Protein AF-A0A1I8C4Z0-F1 (afdb_monomer_lite)

pLDDT: mean 76.23, std 17.06, range [28.44, 97.12]

Sequence (169 aa):
MERGNQWNGDKAMKFRRLFTTINHPQTKFMPNCLITTEIIGNLSCRIYKPLTIKEHSFNLIYYHGGGFCLFSPGDYDKLMVNCIEQFNCHIISLDYPFLGSFNYQSPSYQQFPHFEYKSILSPRLMAEFVLIYLGVPCNKQNTDAILQSDSIIPTFNHNSVYHFYIQST

Secondary structure (DSSP, 8-state):
--------HHHHHHHHHHHH-----SEEE-SSEEEEEEEETTEEEEEEEESS--TT--EEEEE--STTTS--GGGGHHHHHHHHHHH--EEEEE---GGGGG-TTSHHHHHGGG-SSPPTT-HHHHHHHHHHHHT----HHHHHHHHT-SSSS----TTSTTHHHHS--

Radius of gyration: 19.85 Å; chains: 1; bounding box: 53×39×47 Å

Foldseek 3Di:
DDPDPDDPLVVVLVVQQVVQEDPDDQWDDDPFWTWHFDQDPNWTKIKTAGPDADPDEEEAEAEDDDPLRGYAPRVCVVVVVVVCVVRVYIYIYTRDRSLVLQQLVDPVLVCQVVDPDHDPVRLQNVLQVVCVSLVHDPDPVSSVQSNPDNDSDRPPDCPDPCVVVVPPD

Structure (mmCIF, N/CA/C/O backbone):
data_AF-A0A1I8C4Z0-F1
#
_entry.id   AF-A0A1I8C4Z0-F1
#
loop_
_atom_site.group_PDB
_atom_site.id
_atom_site.type_symbol
_atom_site.label_atom_id
_atom_site.label_alt_id
_atom_site.label_comp_id
_atom_site.label_asym_id
_atom_site.label_entity_id
_atom_site.label_seq_id
_atom_site.pdbx_PDB_ins_code
_atom_site.Cartn_x
_atom_site.Cartn_y
_atom_site.Cartn_z
_atom_site.occupancy
_atom_site.B_iso_or_equiv
_atom_site.auth_seq_id
_atom_site.auth_comp_id
_atom_site.auth_asym_id
_atom_site.auth_atom_id
_atom_site.pdbx_PDB_model_num
ATOM 1 N N . MET A 1 1 ? 31.186 23.493 -23.969 1.00 40.84 1 MET A N 1
ATOM 2 C CA . MET A 1 1 ? 29.867 23.964 -23.484 1.00 40.84 1 MET A CA 1
ATOM 3 C C . MET A 1 1 ? 28.865 23.106 -24.237 1.00 40.84 1 MET A C 1
ATOM 5 O O . MET A 1 1 ? 28.956 23.105 -25.447 1.00 40.84 1 MET A O 1
ATOM 9 N N . GLU A 1 2 ? 28.126 22.169 -23.649 1.00 37.53 2 GLU A N 1
ATOM 10 C CA . GLU A 1 2 ? 27.200 22.280 -22.518 1.00 37.53 2 GLU A CA 1
ATOM 11 C C . GLU A 1 2 ? 27.263 21.014 -21.636 1.00 37.53 2 GLU A C 1
ATOM 13 O O . GLU A 1 2 ? 27.076 19.899 -22.113 1.00 37.53 2 GLU A O 1
ATOM 18 N N . ARG A 1 3 ? 27.516 21.175 -20.331 1.00 36.78 3 ARG A N 1
ATOM 19 C CA . ARG A 1 3 ? 27.152 20.169 -19.321 1.00 36.78 3 ARG A CA 1
ATOM 20 C C . ARG A 1 3 ? 25.776 20.572 -18.811 1.00 36.78 3 ARG A C 1
ATOM 22 O O . ARG A 1 3 ? 25.682 21.335 -17.854 1.00 36.78 3 ARG A O 1
ATOM 29 N N . GLY A 1 4 ? 24.727 20.142 -19.508 1.00 41.38 4 GLY A N 1
ATOM 30 C CA . GLY A 1 4 ? 23.371 20.233 -18.975 1.00 41.38 4 GLY A CA 1
ATOM 31 C C . GLY A 1 4 ? 23.326 19.467 -17.656 1.00 41.38 4 GLY A C 1
ATOM 32 O O . GLY A 1 4 ? 23.793 18.331 -17.598 1.00 41.38 4 GLY A O 1
ATOM 33 N N . ASN A 1 5 ? 22.849 20.111 -16.589 1.00 49.75 5 ASN A N 1
ATOM 34 C CA . ASN A 1 5 ? 22.677 19.493 -15.277 1.00 49.75 5 ASN A CA 1
ATOM 35 C C . ASN A 1 5 ? 21.926 18.166 -15.436 1.00 49.75 5 ASN A C 1
ATOM 37 O O . ASN A 1 5 ? 20.727 18.160 -15.710 1.00 49.75 5 ASN A O 1
ATOM 41 N N . GLN A 1 6 ? 22.640 17.051 -15.286 1.00 47.28 6 GLN A N 1
ATOM 42 C CA . GLN A 1 6 ? 22.053 15.721 -15.322 1.00 47.28 6 GLN A CA 1
ATOM 43 C C . GLN A 1 6 ? 21.022 15.646 -14.191 1.00 47.28 6 GLN A C 1
ATOM 45 O O . GLN A 1 6 ? 21.363 15.800 -13.015 1.00 47.28 6 GLN A O 1
ATOM 50 N N . TRP A 1 7 ? 19.746 15.503 -14.551 1.00 48.41 7 TRP A N 1
ATOM 51 C CA . TRP A 1 7 ? 18.657 15.428 -13.584 1.00 48.41 7 TRP A CA 1
ATOM 52 C C . TRP A 1 7 ? 18.899 14.249 -12.639 1.00 48.41 7 TRP A C 1
ATOM 54 O O . TRP A 1 7 ? 18.982 13.098 -13.062 1.00 48.41 7 TRP A O 1
ATOM 64 N N . ASN A 1 8 ? 19.043 14.545 -11.348 1.00 62.12 8 ASN A N 1
ATOM 65 C CA . ASN A 1 8 ? 19.239 13.534 -10.319 1.00 62.12 8 ASN A CA 1
ATOM 66 C C . ASN A 1 8 ? 17.869 13.118 -9.769 1.00 62.12 8 ASN A C 1
ATOM 68 O O . ASN A 1 8 ? 17.405 13.653 -8.756 1.00 62.12 8 ASN A O 1
ATOM 72 N N . GLY A 1 9 ? 17.217 12.192 -10.477 1.00 50.50 9 GLY A N 1
ATOM 73 C CA . GLY A 1 9 ? 15.902 11.661 -10.116 1.00 50.50 9 GLY A CA 1
ATOM 74 C C . GLY A 1 9 ? 15.856 11.064 -8.717 1.00 50.50 9 GLY A C 1
ATOM 75 O O . GLY A 1 9 ? 14.895 11.272 -7.986 1.00 50.50 9 GLY A O 1
ATOM 76 N N . ASP A 1 10 ? 16.949 10.449 -8.287 1.00 48.78 10 ASP A N 1
ATOM 77 C CA . ASP A 1 10 ? 17.116 9.893 -6.949 1.00 48.78 10 ASP A CA 1
ATOM 78 C C . ASP A 1 10 ? 17.033 10.942 -5.845 1.00 48.78 10 ASP A C 1
ATOM 80 O O . ASP A 1 10 ? 16.307 10.788 -4.861 1.00 48.78 10 ASP A O 1
ATOM 84 N N . LYS A 1 11 ? 17.762 12.048 -6.013 1.00 54.56 11 LYS A N 1
ATOM 85 C CA . LYS A 1 11 ? 17.717 13.170 -5.080 1.00 54.56 11 LYS A CA 1
ATOM 86 C C . LYS A 1 11 ? 16.339 13.818 -5.113 1.00 54.56 11 LYS A C 1
ATOM 88 O O . LYS A 1 11 ? 15.820 14.140 -4.052 1.00 54.56 11 LYS A O 1
ATOM 93 N N . ALA A 1 12 ? 15.727 13.950 -6.290 1.00 56.50 12 ALA A N 1
ATOM 94 C CA . ALA A 1 12 ? 14.377 14.484 -6.439 1.00 56.50 12 ALA A CA 1
ATOM 95 C C . ALA A 1 12 ? 13.315 13.594 -5.773 1.00 56.50 12 ALA A C 1
ATOM 97 O O . ALA A 1 12 ? 12.400 14.124 -5.154 1.00 56.50 12 ALA A O 1
ATOM 98 N N . MET A 1 13 ? 13.451 12.269 -5.831 1.00 53.12 13 MET A N 1
ATOM 99 C CA . MET A 1 13 ? 12.516 11.310 -5.237 1.00 53.12 13 MET A CA 1
ATOM 100 C C . MET A 1 13 ? 12.717 11.141 -3.738 1.00 53.12 13 MET A C 1
ATOM 102 O O . MET A 1 13 ? 11.737 11.125 -3.002 1.00 53.12 13 MET A O 1
ATOM 106 N N . LYS A 1 14 ? 13.964 11.100 -3.252 1.00 59.00 14 LYS A N 1
ATOM 107 C CA . LYS A 1 14 ? 14.262 11.149 -1.810 1.00 59.00 14 LYS A CA 1
ATOM 108 C C . LYS A 1 14 ? 13.781 12.459 -1.199 1.00 59.00 14 LYS A C 1
ATOM 110 O O . LYS A 1 14 ? 13.165 12.441 -0.141 1.00 59.00 14 LYS A O 1
ATOM 115 N N . PHE A 1 15 ? 14.005 13.575 -1.892 1.00 59.50 15 PHE A N 1
ATOM 116 C CA . PHE A 1 15 ? 13.465 14.876 -1.515 1.00 59.50 15 PHE A CA 1
ATOM 117 C C . PHE A 1 15 ? 11.937 14.820 -1.520 1.00 59.50 15 PHE A C 1
ATOM 119 O O . PHE A 1 15 ? 11.326 15.027 -0.484 1.00 59.50 15 PHE A O 1
ATOM 126 N N . ARG A 1 16 ? 11.298 14.418 -2.622 1.00 58.41 16 ARG A N 1
ATOM 127 C CA . ARG A 1 16 ? 9.836 14.326 -2.713 1.00 58.41 16 ARG A CA 1
ATOM 128 C C . ARG A 1 16 ? 9.245 13.443 -1.616 1.00 58.41 16 ARG A C 1
ATOM 130 O O . ARG A 1 16 ? 8.325 13.900 -0.961 1.00 58.41 16 ARG A O 1
ATOM 137 N N . ARG A 1 17 ? 9.822 12.271 -1.336 1.00 57.91 17 ARG A N 1
ATOM 138 C CA . ARG A 1 17 ? 9.422 11.393 -0.226 1.00 57.91 17 ARG A CA 1
ATOM 139 C C . ARG A 1 17 ? 9.578 12.081 1.130 1.00 57.91 17 ARG A C 1
ATOM 141 O O . ARG A 1 17 ? 8.656 12.023 1.928 1.00 57.91 17 ARG A O 1
ATOM 148 N N . LEU A 1 18 ? 10.681 12.791 1.367 1.00 61.09 18 LEU A N 1
ATOM 149 C CA . LEU A 1 18 ? 10.882 13.577 2.590 1.00 61.09 18 LEU A CA 1
ATOM 150 C C . LEU A 1 18 ? 9.831 14.694 2.755 1.00 61.09 18 LEU A C 1
ATOM 152 O O . LEU A 1 18 ? 9.454 15.007 3.878 1.00 61.09 18 LEU A O 1
ATOM 156 N N . PHE A 1 19 ? 9.342 15.276 1.654 1.00 58.06 19 PHE A N 1
ATOM 157 C CA . PHE A 1 19 ? 8.298 16.310 1.673 1.00 58.06 19 PHE A CA 1
ATOM 158 C C . PHE A 1 19 ? 6.867 15.753 1.685 1.00 58.06 19 PHE A C 1
ATOM 160 O O . PHE A 1 19 ? 5.968 16.428 2.177 1.00 58.06 19 PHE A O 1
ATOM 167 N N . THR A 1 20 ? 6.629 14.557 1.138 1.00 56.44 20 THR A N 1
ATOM 168 C CA . THR A 1 20 ? 5.287 13.957 1.045 1.00 56.44 20 THR A CA 1
ATOM 169 C C . THR A 1 20 ? 4.982 12.957 2.150 1.00 56.44 20 THR A C 1
ATOM 171 O O . THR A 1 20 ? 3.814 12.679 2.384 1.00 56.44 20 THR A O 1
ATOM 174 N N . THR A 1 21 ? 5.999 12.386 2.795 1.00 57.12 21 THR A N 1
ATOM 175 C CA . THR A 1 21 ? 5.834 11.426 3.888 1.00 57.12 21 THR A CA 1
ATOM 176 C C . THR A 1 21 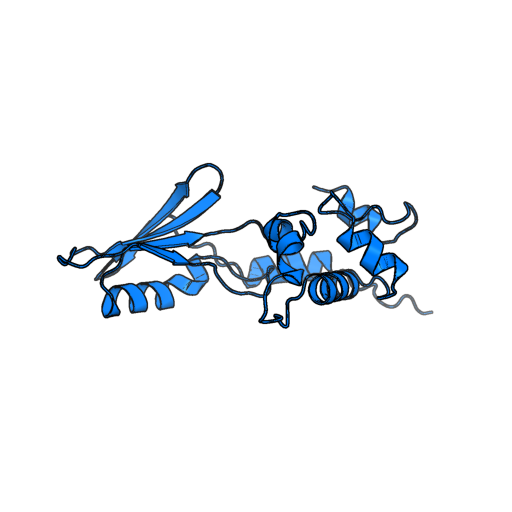? 6.039 12.161 5.203 1.00 57.12 21 THR A C 1
ATOM 178 O O . THR A 1 21 ? 7.164 12.398 5.640 1.00 57.12 21 THR A O 1
ATOM 181 N N . ILE A 1 22 ? 4.933 12.553 5.828 1.00 65.88 22 ILE A N 1
ATOM 182 C CA . ILE A 1 22 ? 4.957 13.122 7.174 1.00 65.88 22 ILE A CA 1
ATOM 183 C C . ILE A 1 22 ? 5.251 11.986 8.161 1.00 65.88 22 ILE A C 1
ATOM 185 O O . ILE A 1 22 ? 4.706 10.890 8.041 1.00 65.88 22 ILE A O 1
ATOM 189 N N . ASN A 1 23 ? 6.108 12.231 9.156 1.00 72.44 23 ASN A N 1
ATOM 190 C CA . ASN A 1 23 ? 6.268 11.293 10.265 1.00 72.44 23 ASN A CA 1
ATOM 191 C C . ASN A 1 23 ? 4.989 11.300 11.104 1.00 72.44 23 ASN A C 1
ATOM 193 O O . ASN A 1 23 ? 4.765 12.194 11.922 1.00 72.44 23 ASN A O 1
ATOM 197 N N . HIS A 1 24 ? 4.139 10.304 10.879 1.00 83.25 24 HIS A N 1
ATOM 198 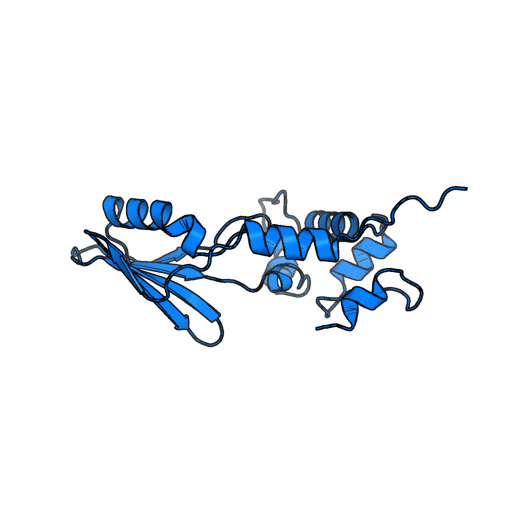C CA . HIS A 1 24 ? 2.906 10.129 11.633 1.00 83.25 24 HIS A CA 1
ATOM 199 C C . HIS A 1 24 ? 3.200 9.482 12.989 1.00 83.25 24 HIS A C 1
ATOM 201 O O . HIS A 1 24 ? 4.010 8.554 13.066 1.00 83.25 24 HIS A O 1
ATOM 207 N N . PRO A 1 25 ? 2.547 9.930 14.075 1.00 88.19 25 PRO A N 1
ATOM 208 C CA . PRO A 1 25 ? 2.732 9.321 15.384 1.00 88.19 25 PRO A CA 1
ATOM 209 C C . PRO A 1 25 ? 2.295 7.851 15.361 1.00 88.19 25 PRO A C 1
ATOM 211 O O . PRO A 1 25 ? 1.293 7.493 14.728 1.00 88.19 25 PRO A O 1
ATOM 214 N N . GLN A 1 26 ? 3.047 7.016 16.084 1.00 88.50 26 GLN A N 1
ATOM 215 C CA . GLN A 1 26 ? 2.790 5.576 16.214 1.00 88.50 26 GLN A CA 1
ATOM 216 C C . GLN A 1 26 ? 1.418 5.299 16.832 1.00 88.50 26 GLN A C 1
ATOM 218 O O . GLN A 1 26 ? 0.712 4.412 16.374 1.00 88.50 26 GLN A O 1
ATOM 223 N N . THR A 1 27 ? 1.010 6.109 17.808 1.00 93.62 27 THR A N 1
ATOM 224 C CA . THR A 1 27 ? -0.323 6.046 18.409 1.00 93.62 27 THR A CA 1
ATOM 225 C C . THR A 1 27 ? -0.959 7.423 18.369 1.00 93.62 27 THR A C 1
ATOM 227 O O . THR A 1 27 ? -0.313 8.425 18.677 1.00 93.62 27 THR A O 1
ATOM 230 N N . LYS A 1 28 ? -2.236 7.483 18.001 1.00 93.19 28 LYS A N 1
ATOM 231 C CA . LYS A 1 28 ? -3.016 8.716 17.953 1.00 93.19 28 LYS A CA 1
ATOM 232 C C . LYS A 1 28 ? -4.437 8.439 18.411 1.00 93.19 28 LYS A C 1
ATOM 234 O O . LYS A 1 28 ? -5.103 7.545 17.900 1.00 93.19 28 LYS A O 1
ATOM 239 N N . PHE A 1 29 ? -4.897 9.230 19.371 1.00 92.06 29 PHE A N 1
ATOM 240 C CA . PHE A 1 29 ? -6.267 9.164 19.855 1.00 92.06 29 PHE A CA 1
ATOM 241 C C . PHE A 1 29 ? -7.122 10.193 19.117 1.00 92.06 29 PHE A C 1
ATOM 243 O O . PHE A 1 29 ? -6.734 11.356 18.993 1.00 92.06 29 PHE A O 1
ATOM 250 N N . MET A 1 30 ? -8.271 9.760 18.613 1.00 87.69 30 MET A N 1
ATOM 251 C CA . MET A 1 30 ? -9.292 10.610 18.009 1.00 87.69 30 MET A CA 1
ATOM 252 C C . MET A 1 30 ? -10.617 10.398 18.754 1.00 87.69 30 MET A C 1
ATOM 254 O O . MET A 1 30 ? -10.770 9.378 19.425 1.00 87.69 30 MET A O 1
ATOM 258 N N . PRO A 1 31 ? -11.584 11.330 18.662 1.00 85.75 31 PRO A N 1
ATOM 259 C CA . PRO A 1 31 ? -12.808 11.278 19.468 1.00 85.75 31 PRO A CA 1
ATOM 260 C C . PRO A 1 31 ? -13.595 9.963 19.371 1.00 85.75 31 PRO A C 1
ATOM 262 O O . PRO A 1 31 ? -14.253 9.569 20.326 1.00 85.75 31 PRO A O 1
ATOM 265 N N . ASN A 1 32 ? -13.523 9.285 18.227 1.00 86.81 32 ASN A N 1
ATOM 266 C CA . ASN A 1 32 ? -14.278 8.076 17.905 1.00 86.81 32 ASN A CA 1
ATOM 267 C C . ASN A 1 32 ? -13.394 6.854 17.598 1.00 86.81 32 ASN A C 1
ATOM 269 O O . ASN A 1 32 ? -13.921 5.749 17.453 1.00 86.81 32 ASN A O 1
ATOM 273 N N . CYS A 1 33 ? -12.072 7.019 17.491 1.00 92.94 33 CYS A N 1
ATOM 274 C CA . CYS A 1 33 ? -11.173 5.920 17.156 1.00 92.94 33 CYS A CA 1
ATOM 275 C C . CYS A 1 33 ? -9.782 6.049 17.786 1.00 92.94 33 CYS A C 1
ATOM 277 O O . CYS A 1 33 ? -9.210 7.134 17.900 1.00 92.94 33 CYS A O 1
ATOM 279 N N . LEU A 1 34 ? -9.200 4.901 18.109 1.00 95.50 34 LEU A N 1
ATOM 280 C CA . LEU A 1 34 ? -7.788 4.747 18.416 1.00 95.50 34 LEU A CA 1
ATOM 281 C C . LEU A 1 34 ? -7.045 4.334 17.144 1.00 95.50 34 LEU A C 1
ATOM 283 O O . LEU A 1 34 ? -7.418 3.357 16.496 1.00 95.50 34 LEU A O 1
ATOM 287 N N . ILE A 1 35 ? -5.985 5.065 16.816 1.00 96.75 35 ILE A N 1
ATOM 288 C CA . ILE A 1 35 ? -5.103 4.768 15.690 1.00 96.75 35 ILE A CA 1
ATOM 289 C C . ILE A 1 35 ? -3.773 4.268 16.247 1.00 96.75 35 ILE A C 1
ATOM 291 O O . ILE A 1 35 ? -3.153 4.962 17.057 1.00 96.75 35 ILE A O 1
ATOM 295 N N . THR A 1 36 ? -3.328 3.097 15.809 1.00 97.12 36 THR A N 1
ATOM 296 C CA . THR A 1 36 ? -2.031 2.510 16.174 1.00 97.12 36 THR A CA 1
ATOM 297 C C . THR A 1 36 ? -1.285 2.057 14.930 1.00 97.12 36 THR A C 1
ATOM 299 O O . THR A 1 36 ? -1.890 1.627 13.956 1.00 97.12 36 THR A O 1
ATOM 302 N N . THR A 1 37 ? 0.036 2.146 14.939 1.00 95.56 37 THR A N 1
ATOM 303 C CA . THR A 1 37 ? 0.888 1.468 13.965 1.00 95.56 37 THR A CA 1
ATOM 304 C C . THR A 1 37 ? 1.403 0.188 14.613 1.00 95.56 37 THR A C 1
ATOM 306 O O . THR A 1 37 ? 2.024 0.225 15.672 1.00 95.56 37 THR A O 1
ATOM 309 N N . GLU A 1 38 ? 1.107 -0.949 13.996 1.00 93.81 38 GLU A N 1
ATOM 310 C CA . GLU A 1 38 ? 1.444 -2.286 14.482 1.00 93.81 38 GLU A CA 1
ATOM 311 C C . GLU A 1 38 ? 2.096 -3.084 13.344 1.00 93.81 38 GLU A C 1
ATOM 313 O O . GLU A 1 38 ? 1.788 -2.877 12.170 1.00 93.81 38 GLU A O 1
ATOM 318 N N . ILE A 1 39 ? 3.001 -4.006 13.674 1.00 88.75 39 ILE A N 1
ATOM 319 C CA . ILE A 1 39 ? 3.580 -4.926 12.687 1.00 88.75 39 ILE A CA 1
ATOM 320 C C . ILE A 1 39 ? 2.741 -6.201 12.686 1.00 88.75 39 ILE A C 1
ATOM 322 O O . ILE A 1 39 ? 2.655 -6.890 13.701 1.00 88.75 39 ILE A O 1
ATOM 326 N N . ILE A 1 40 ? 2.143 -6.527 11.542 1.00 86.50 40 ILE A N 1
ATOM 327 C CA . ILE A 1 40 ? 1.398 -7.771 11.338 1.00 86.50 40 ILE A CA 1
ATOM 328 C C . ILE A 1 40 ? 2.211 -8.644 10.381 1.00 86.50 40 ILE A C 1
ATOM 330 O O . ILE A 1 40 ? 2.441 -8.281 9.227 1.00 86.50 40 ILE A O 1
ATOM 334 N N . GLY A 1 41 ? 2.696 -9.788 10.874 1.00 85.50 41 GLY A N 1
ATOM 335 C CA . GLY A 1 41 ? 3.688 -10.592 10.158 1.00 85.50 41 GLY A CA 1
ATOM 336 C C . GLY A 1 41 ? 5.012 -9.833 10.039 1.00 85.50 41 GLY A C 1
ATOM 337 O O . GLY A 1 41 ? 5.698 -9.629 11.034 1.00 85.50 41 GLY A O 1
ATOM 338 N N . ASN A 1 42 ? 5.356 -9.398 8.827 1.00 77.88 42 ASN A N 1
ATOM 339 C CA . ASN A 1 42 ? 6.520 -8.555 8.532 1.00 77.88 42 ASN A CA 1
ATOM 340 C C . ASN A 1 42 ? 6.136 -7.177 7.960 1.00 77.88 42 ASN A C 1
ATOM 342 O O . ASN A 1 42 ? 7.005 -6.456 7.470 1.00 77.88 42 ASN A O 1
ATOM 346 N N . LEU A 1 43 ? 4.848 -6.822 7.992 1.00 80.31 43 LEU A N 1
ATOM 347 C CA . LEU A 1 43 ? 4.319 -5.626 7.352 1.00 80.31 43 LEU A CA 1
ATOM 348 C C . LEU A 1 43 ? 3.875 -4.593 8.389 1.00 80.31 43 LEU A C 1
ATOM 350 O O . LEU A 1 43 ? 3.064 -4.891 9.268 1.00 80.31 43 LEU A O 1
ATOM 354 N N . SER A 1 44 ? 4.378 -3.365 8.258 1.00 87.31 44 SER A N 1
ATOM 355 C CA . SER A 1 44 ? 3.885 -2.219 9.025 1.00 87.31 44 SER A CA 1
ATOM 356 C C . SER A 1 44 ? 2.452 -1.905 8.596 1.00 87.31 44 SER A C 1
ATOM 358 O O . SER A 1 44 ? 2.160 -1.745 7.412 1.00 87.31 44 SER A O 1
ATOM 360 N N . CYS A 1 45 ? 1.536 -1.857 9.554 1.00 93.56 45 CYS A N 1
ATOM 361 C CA . CYS A 1 45 ? 0.124 -1.611 9.311 1.00 93.56 45 CYS A CA 1
ATOM 362 C C . CYS A 1 45 ? -0.366 -0.512 10.245 1.00 93.56 45 CYS A C 1
ATOM 364 O O . CYS A 1 45 ? -0.061 -0.506 11.436 1.00 93.56 45 CYS A O 1
ATOM 366 N N . ARG A 1 46 ? -1.171 0.407 9.718 1.00 95.81 46 ARG A N 1
ATOM 367 C CA . ARG A 1 46 ? -1.862 1.418 10.512 1.00 95.81 46 ARG A CA 1
ATOM 368 C C . ARG A 1 46 ? -3.291 0.967 10.771 1.00 95.81 46 ARG A C 1
ATOM 370 O O . ARG A 1 46 ? -4.074 0.780 9.844 1.00 95.81 46 ARG A O 1
ATOM 377 N N . ILE A 1 47 ? -3.601 0.747 12.036 1.00 96.81 47 ILE A N 1
ATOM 378 C CA . ILE A 1 47 ? -4.822 0.130 12.528 1.00 96.81 47 ILE A CA 1
ATOM 379 C C . ILE A 1 47 ? -5.734 1.208 13.103 1.00 96.81 47 ILE A C 1
ATOM 381 O O . ILE A 1 47 ? -5.292 2.041 13.891 1.00 96.81 47 ILE A O 1
ATOM 385 N N . TYR A 1 48 ? -7.010 1.171 12.733 1.00 95.69 48 TYR A N 1
ATOM 386 C CA . TYR A 1 48 ? -8.039 2.094 13.201 1.00 95.69 48 TYR A CA 1
ATOM 387 C C . TYR A 1 48 ? -9.107 1.291 13.939 1.00 95.69 48 TYR A C 1
ATOM 389 O O . TYR A 1 48 ? -9.866 0.528 13.335 1.00 95.69 48 TYR A O 1
ATOM 397 N N . LYS A 1 49 ? -9.149 1.459 15.262 1.00 94.00 49 LYS A N 1
ATOM 398 C CA . LYS A 1 49 ? -10.078 0.772 16.163 1.00 94.00 49 LYS A CA 1
ATOM 399 C C . LYS A 1 49 ? -11.158 1.755 16.619 1.00 94.00 49 LYS A C 1
ATOM 401 O O . LYS A 1 49 ? -10.806 2.744 17.265 1.00 94.00 49 LYS A O 1
ATOM 406 N N . PRO A 1 50 ? -12.449 1.534 16.313 1.00 93.06 50 PRO A N 1
ATOM 407 C CA . PRO A 1 50 ? -13.516 2.356 16.873 1.00 93.06 50 PRO A CA 1
ATOM 408 C C . PRO A 1 50 ? -13.557 2.186 18.395 1.00 93.06 50 PRO A C 1
ATOM 410 O O . PRO A 1 50 ? -13.385 1.080 18.905 1.00 93.06 50 PRO A O 1
ATOM 413 N N . LEU A 1 51 ? -13.805 3.272 19.129 1.00 89.31 51 LEU A N 1
ATOM 414 C CA . LEU A 1 51 ? -13.903 3.222 20.597 1.00 89.31 51 LEU A CA 1
ATOM 415 C C . LEU A 1 51 ? -15.209 2.574 21.080 1.00 89.31 51 LEU A C 1
ATOM 417 O O . LEU A 1 51 ? -15.304 2.135 22.223 1.00 89.31 51 LEU A O 1
ATOM 421 N N . THR A 1 52 ? -16.221 2.507 20.213 1.00 85.00 52 THR A N 1
ATOM 422 C CA . THR A 1 52 ? -17.507 1.859 20.483 1.00 85.00 52 THR A CA 1
ATOM 423 C C . THR A 1 52 ? -17.804 0.859 19.372 1.00 85.00 52 THR A C 1
ATOM 425 O O . THR A 1 52 ? -17.912 1.220 18.201 1.00 85.00 52 THR A O 1
ATOM 428 N N . ILE A 1 53 ? -17.928 -0.418 19.725 1.00 72.75 53 ILE A N 1
ATOM 429 C CA . ILE A 1 53 ? -18.212 -1.486 18.764 1.00 72.75 53 ILE A CA 1
ATOM 430 C C . ILE A 1 53 ? -19.731 -1.673 18.687 1.00 72.75 53 ILE A C 1
ATOM 432 O O . ILE A 1 53 ? -20.368 -1.983 19.690 1.00 72.75 53 ILE A O 1
ATOM 436 N N . LYS A 1 54 ? -20.314 -1.461 17.502 1.00 77.00 54 LYS A N 1
ATOM 437 C CA . LYS A 1 54 ? -21.713 -1.791 17.190 1.00 77.00 54 LYS A CA 1
ATOM 438 C C . LYS A 1 54 ? -21.815 -3.262 16.760 1.00 77.00 54 LYS A C 1
ATOM 440 O O . LYS A 1 54 ? -20.841 -3.817 16.255 1.00 77.00 54 LYS A O 1
ATOM 445 N N . GLU A 1 55 ? -22.996 -3.867 16.911 1.00 69.69 55 GLU A N 1
ATOM 446 C CA . GLU A 1 55 ? -23.240 -5.303 16.648 1.00 69.69 55 GLU A CA 1
ATOM 447 C C . GLU A 1 55 ? -22.841 -5.773 15.235 1.00 69.69 55 GLU A C 1
ATOM 449 O O . GLU A 1 55 ? -22.476 -6.931 15.054 1.00 69.69 55 GLU A O 1
ATOM 454 N N . HIS A 1 56 ? -22.833 -4.882 14.239 1.00 64.38 56 HIS A N 1
ATOM 455 C CA . HIS A 1 56 ? -22.471 -5.194 12.851 1.00 64.38 56 HIS A CA 1
ATOM 456 C C . HIS A 1 56 ? -21.139 -4.557 12.429 1.00 64.38 56 HIS A C 1
ATOM 458 O O . HIS A 1 56 ? -21.088 -3.779 11.478 1.00 64.38 56 HIS A O 1
ATOM 464 N N . SER A 1 57 ? -20.051 -4.866 13.139 1.00 78.00 57 SER A N 1
ATOM 465 C CA . SER A 1 57 ? -18.710 -4.422 12.733 1.00 78.00 57 SER A CA 1
ATOM 466 C C . SER A 1 57 ? -18.058 -5.413 11.760 1.00 78.00 57 SER A C 1
ATOM 468 O O . SER A 1 57 ? -18.167 -6.628 11.910 1.00 78.00 57 SER A O 1
ATOM 470 N N . PHE A 1 58 ? -17.379 -4.889 10.740 1.00 88.38 58 PHE A N 1
ATOM 471 C CA . PHE A 1 58 ? -16.579 -5.663 9.789 1.00 88.38 58 PHE A CA 1
ATOM 472 C C . PHE A 1 58 ? -15.143 -5.136 9.752 1.00 88.38 58 PHE A C 1
ATOM 474 O O . PHE A 1 58 ? -14.866 -4.029 10.215 1.00 88.38 58 PHE A O 1
ATOM 481 N N . ASN A 1 59 ? -14.232 -5.928 9.188 1.00 90.56 59 ASN A N 1
ATOM 482 C CA . ASN A 1 59 ? -12.854 -5.514 8.948 1.00 90.56 59 ASN A CA 1
ATOM 483 C C . ASN A 1 59 ? -12.699 -5.013 7.510 1.00 90.56 59 ASN A C 1
ATOM 485 O O . ASN A 1 59 ? -13.070 -5.711 6.569 1.00 90.56 59 ASN A O 1
ATOM 489 N N . LEU A 1 60 ? -12.117 -3.830 7.343 1.00 93.69 60 LEU A N 1
ATOM 490 C CA . LEU A 1 60 ? -11.726 -3.274 6.055 1.00 93.69 60 LEU A CA 1
ATOM 491 C C . LEU A 1 60 ? -10.202 -3.297 5.940 1.00 93.69 60 LEU A C 1
ATOM 493 O O . LEU A 1 60 ? -9.506 -2.712 6.768 1.00 93.69 60 LEU A O 1
ATOM 497 N N . ILE A 1 61 ? -9.684 -3.936 4.895 1.00 94.38 61 ILE A N 1
ATOM 498 C CA . ILE A 1 61 ? -8.267 -3.847 4.533 1.00 94.38 61 ILE A CA 1
ATOM 499 C C . ILE A 1 61 ? -8.128 -2.733 3.498 1.00 94.38 61 ILE A C 1
ATOM 501 O O . ILE A 1 61 ? -8.775 -2.775 2.452 1.00 94.38 61 ILE A O 1
ATOM 505 N N . TYR A 1 62 ? -7.306 -1.730 3.797 1.00 94.19 62 TYR A N 1
ATOM 506 C CA . TYR A 1 62 ? -7.106 -0.564 2.945 1.00 94.19 62 TYR A CA 1
ATOM 507 C C . TYR A 1 62 ? -5.681 -0.519 2.390 1.00 94.19 62 TYR A C 1
ATOM 509 O O . TYR A 1 62 ? -4.702 -0.687 3.117 1.00 94.19 62 TYR A O 1
ATOM 517 N N . TYR A 1 63 ? -5.581 -0.249 1.091 1.00 90.44 63 TYR A N 1
ATOM 518 C CA . TYR A 1 63 ? -4.328 -0.001 0.387 1.00 90.44 63 TYR A CA 1
ATOM 519 C C . TYR A 1 63 ? -4.271 1.485 0.045 1.00 90.44 63 TYR A C 1
ATOM 521 O O . TYR A 1 63 ? -5.131 1.988 -0.681 1.00 90.44 63 TYR A O 1
ATOM 529 N N . HIS A 1 64 ? -3.280 2.201 0.577 1.00 89.75 64 HIS A N 1
ATOM 530 C CA . HIS A 1 64 ? -3.165 3.630 0.311 1.00 89.75 64 HIS A CA 1
ATOM 531 C C . HIS A 1 64 ? -2.775 3.915 -1.147 1.00 89.75 64 HIS A C 1
ATOM 533 O O . HIS A 1 64 ? -2.076 3.139 -1.806 1.00 89.75 64 HIS A O 1
ATOM 539 N N . GLY A 1 65 ? -3.231 5.064 -1.647 1.00 85.44 65 GLY A N 1
ATOM 540 C CA . GLY A 1 65 ? -2.849 5.575 -2.960 1.00 85.44 65 GLY A CA 1
ATOM 541 C C . GLY A 1 65 ? -1.453 6.202 -2.965 1.00 85.44 65 GLY A C 1
ATOM 542 O O . GLY A 1 65 ? -0.648 5.983 -2.066 1.00 85.44 65 GLY A O 1
ATOM 543 N N . GLY A 1 66 ? -1.177 7.017 -3.986 1.00 83.06 66 GLY A N 1
ATOM 544 C CA . GLY A 1 66 ? 0.114 7.701 -4.142 1.00 83.06 66 GLY A CA 1
ATOM 545 C C . GLY A 1 66 ? 1.011 7.130 -5.237 1.00 83.06 66 GLY A C 1
ATOM 546 O O . GLY A 1 66 ? 2.226 7.295 -5.192 1.00 83.06 66 GLY A O 1
ATOM 547 N N . GLY A 1 67 ? 0.427 6.456 -6.233 1.00 76.31 67 GLY A N 1
ATOM 548 C CA . GLY A 1 67 ? 1.152 6.031 -7.435 1.00 76.31 67 GLY A CA 1
ATOM 549 C C . GLY A 1 67 ? 2.328 5.099 -7.145 1.00 76.31 67 GLY A C 1
ATOM 550 O O . GLY A 1 67 ? 3.324 5.150 -7.858 1.00 76.31 67 GLY A O 1
ATOM 551 N N . PHE A 1 68 ? 2.222 4.290 -6.086 1.00 73.38 68 PHE A N 1
ATOM 552 C CA . PHE A 1 68 ? 3.250 3.338 -5.659 1.00 73.38 68 PHE A CA 1
ATOM 553 C C . PHE A 1 68 ? 4.598 3.975 -5.288 1.00 73.38 68 PHE A C 1
ATOM 555 O O . PHE A 1 68 ? 5.620 3.295 -5.305 1.00 73.38 68 PHE A O 1
ATOM 562 N N . CYS A 1 69 ? 4.638 5.268 -4.965 1.00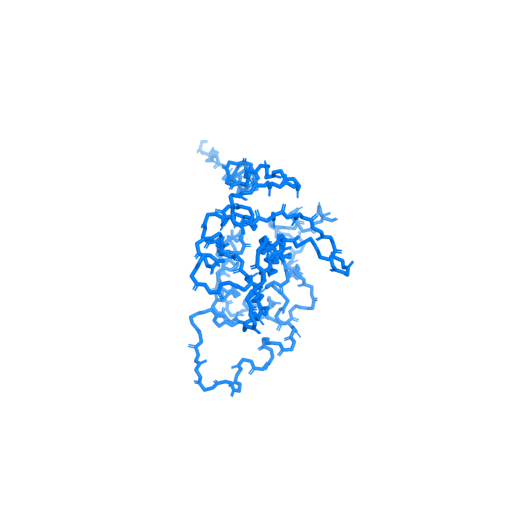 69.38 69 CYS A N 1
ATOM 563 C CA . CYS A 1 69 ? 5.879 5.922 -4.537 1.00 69.38 69 CYS A CA 1
ATOM 564 C C . CYS A 1 69 ? 5.686 7.129 -3.610 1.00 69.38 69 CYS A C 1
ATOM 566 O O . CYS A 1 69 ? 6.665 7.642 -3.064 1.00 69.38 69 CYS A O 1
ATOM 568 N N . LEU A 1 70 ? 4.448 7.596 -3.44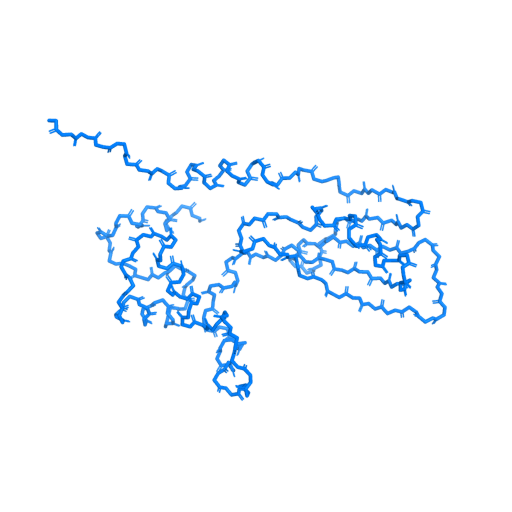1 1.00 73.31 70 LEU A N 1
ATOM 569 C CA . LEU A 1 70 ? 4.086 8.751 -2.628 1.00 73.31 70 LEU A CA 1
ATOM 570 C C . LEU A 1 70 ? 3.165 8.323 -1.485 1.00 73.31 70 LEU A C 1
ATOM 572 O O . LEU A 1 70 ? 2.389 7.381 -1.625 1.00 73.31 70 LEU A O 1
ATOM 576 N N . PHE A 1 71 ? 3.216 9.094 -0.400 1.00 84.38 71 PHE A N 1
ATOM 577 C CA . PHE A 1 71 ? 2.395 8.928 0.800 1.00 84.38 71 PHE A CA 1
ATOM 578 C C . PHE A 1 71 ? 2.643 7.630 1.580 1.00 84.38 71 PHE A C 1
ATOM 580 O O . PHE A 1 71 ? 3.450 6.777 1.219 1.00 84.38 71 PHE A O 1
ATOM 587 N N . SER A 1 72 ? 1.972 7.559 2.718 1.00 85.75 72 SER A N 1
ATOM 588 C CA . SER A 1 72 ? 1.969 6.492 3.706 1.00 85.75 72 SER A CA 1
ATOM 589 C C . SER A 1 72 ? 0.547 6.348 4.261 1.00 85.75 72 SER A C 1
ATOM 591 O O . SER A 1 72 ? -0.269 7.266 4.104 1.00 85.75 72 SER A O 1
ATOM 593 N N . PRO A 1 73 ? 0.220 5.254 4.969 1.00 91.44 73 PRO A N 1
ATOM 594 C CA . PRO A 1 73 ? -1.087 5.086 5.602 1.00 91.44 73 PRO A CA 1
ATOM 595 C C . PRO A 1 73 ? -1.567 6.289 6.425 1.00 91.44 73 PRO A C 1
ATOM 597 O O . PRO A 1 73 ? -2.747 6.631 6.382 1.00 91.44 73 PRO A O 1
ATOM 600 N N . GLY A 1 74 ? -0.661 6.959 7.146 1.00 92.25 74 GLY A N 1
ATOM 601 C CA . GLY A 1 74 ? -1.023 8.080 8.015 1.00 92.25 74 GLY A CA 1
ATOM 602 C C . GLY A 1 74 ? -1.502 9.327 7.269 1.00 92.25 74 GLY A C 1
ATOM 603 O O . GLY A 1 74 ? -2.322 10.078 7.800 1.00 92.25 74 GLY A O 1
ATOM 604 N N . ASP A 1 75 ? -1.095 9.513 6.008 1.00 91.62 75 ASP A N 1
ATOM 605 C CA . ASP A 1 75 ? -1.560 10.630 5.172 1.00 91.62 75 ASP A CA 1
ATOM 606 C C . ASP A 1 75 ? -3.063 10.517 4.858 1.00 91.62 75 ASP A C 1
ATOM 608 O O . ASP A 1 75 ? -3.722 11.500 4.519 1.00 91.62 75 ASP A O 1
ATOM 612 N N . TYR A 1 76 ? -3.626 9.319 5.045 1.00 93.88 76 TYR A N 1
ATOM 613 C CA . TYR A 1 76 ? -5.036 9.003 4.860 1.00 93.88 76 TYR A CA 1
ATOM 614 C C . TYR A 1 76 ? -5.817 8.900 6.181 1.00 93.88 76 TYR A C 1
ATOM 616 O O . TYR A 1 76 ? -7.000 8.565 6.143 1.00 93.88 76 TYR A O 1
ATOM 624 N N . ASP A 1 77 ? -5.228 9.247 7.337 1.00 94.38 77 ASP A N 1
ATOM 625 C CA . ASP A 1 77 ? -5.885 9.152 8.655 1.00 94.38 77 ASP A CA 1
ATOM 626 C C . ASP A 1 77 ? -7.283 9.772 8.665 1.00 94.38 77 ASP A C 1
ATOM 628 O O . ASP A 1 77 ? -8.237 9.151 9.121 1.00 94.38 77 ASP A O 1
ATOM 632 N N . LYS A 1 78 ? -7.420 10.991 8.133 1.00 93.19 78 LYS A N 1
ATOM 633 C CA . LYS A 1 78 ? -8.703 11.706 8.114 1.00 93.19 78 LYS A CA 1
ATOM 634 C C . LYS A 1 78 ? -9.764 10.960 7.298 1.00 93.19 78 LYS A C 1
ATOM 636 O O . LYS A 1 78 ? -10.922 10.922 7.695 1.00 93.19 78 LYS A O 1
ATOM 641 N N . LEU A 1 79 ? -9.371 10.359 6.174 1.00 94.75 79 LEU A N 1
ATOM 642 C CA . LEU A 1 79 ? -10.274 9.555 5.351 1.00 94.75 79 LEU A CA 1
ATOM 643 C C . LEU A 1 79 ? -10.724 8.304 6.112 1.00 94.75 79 LEU A C 1
ATOM 645 O O . LEU A 1 79 ? -11.913 8.003 6.137 1.00 94.75 79 LEU A O 1
ATOM 649 N N . MET A 1 80 ? -9.789 7.611 6.765 1.00 95.44 80 MET A N 1
ATOM 650 C CA . MET A 1 80 ? -10.091 6.399 7.529 1.00 95.44 80 MET A CA 1
ATOM 651 C C . MET A 1 80 ? -10.995 6.698 8.724 1.00 95.44 80 MET A C 1
ATOM 653 O O . MET A 1 80 ? -11.970 5.986 8.930 1.00 95.44 80 MET A O 1
ATOM 657 N N . VAL A 1 81 ? -10.749 7.789 9.455 1.00 93.62 81 VAL A N 1
ATOM 658 C CA . VAL A 1 81 ? -11.617 8.245 10.554 1.00 93.62 81 VAL A CA 1
ATOM 659 C C . VAL A 1 81 ? -13.044 8.483 10.060 1.00 93.62 81 VAL A C 1
ATOM 661 O O . VAL A 1 81 ? -13.981 7.981 10.673 1.00 93.62 81 VAL A O 1
ATOM 664 N N . ASN A 1 82 ? -13.222 9.153 8.917 1.00 93.44 82 ASN A N 1
ATOM 665 C CA . ASN A 1 82 ? -14.550 9.349 8.328 1.00 93.44 82 ASN A CA 1
ATOM 666 C C . ASN A 1 82 ? -15.223 8.009 7.965 1.00 93.44 82 ASN A C 1
ATOM 668 O O . ASN A 1 82 ? -16.427 7.850 8.157 1.00 93.44 82 ASN A O 1
ATOM 672 N N . CYS A 1 83 ? -14.465 7.023 7.473 1.00 92.69 83 CYS A N 1
ATOM 673 C CA . CYS A 1 83 ? -14.989 5.675 7.234 1.00 92.69 83 CYS A CA 1
ATOM 674 C C . CYS A 1 83 ? -15.419 4.986 8.540 1.00 92.69 83 CYS A C 1
ATOM 676 O O . CYS A 1 83 ? -16.472 4.350 8.568 1.00 92.69 83 CYS A O 1
ATOM 678 N N . ILE A 1 84 ? -14.658 5.142 9.629 1.00 92.19 84 ILE A N 1
ATOM 679 C CA . ILE A 1 84 ? -15.046 4.641 10.956 1.00 92.19 84 ILE A CA 1
ATOM 680 C C . ILE A 1 84 ? -16.360 5.290 11.416 1.00 92.19 84 ILE A C 1
ATOM 682 O O . ILE A 1 84 ? -17.239 4.585 11.905 1.00 92.19 84 ILE A O 1
ATOM 686 N N . GLU A 1 85 ? -16.529 6.605 11.240 1.00 90.19 85 GLU A N 1
ATOM 687 C CA . GLU A 1 85 ? -17.763 7.320 11.617 1.00 90.19 85 GLU A CA 1
ATOM 688 C C . GLU A 1 85 ? -18.990 6.806 10.862 1.00 90.19 85 GLU A C 1
ATOM 690 O O . GLU A 1 85 ? -20.058 6.636 11.452 1.00 90.19 85 GLU A O 1
ATOM 695 N N . GLN A 1 86 ? -18.836 6.539 9.564 1.00 90.56 86 GLN A N 1
ATOM 696 C CA . GLN A 1 86 ? -19.936 6.113 8.702 1.00 90.56 86 GLN A CA 1
ATOM 697 C C . GLN A 1 86 ? -20.300 4.640 8.892 1.00 90.56 86 GLN A C 1
ATOM 699 O O . GLN A 1 86 ? -21.480 4.297 8.938 1.00 90.56 86 GLN A O 1
ATOM 704 N N . PHE A 1 87 ? -19.297 3.769 9.000 1.00 89.94 87 PHE A N 1
ATOM 705 C CA . PHE A 1 87 ? -19.497 2.322 8.910 1.00 89.94 87 PHE A CA 1
ATOM 706 C C . PHE A 1 87 ? -19.262 1.576 10.223 1.00 89.94 87 PHE A C 1
ATOM 708 O O . PHE A 1 87 ? -19.624 0.408 10.323 1.00 89.94 87 PHE A O 1
ATOM 715 N N . ASN A 1 88 ? -18.670 2.221 11.234 1.00 90.06 88 ASN A N 1
ATOM 716 C CA . ASN A 1 88 ? -18.294 1.600 12.507 1.00 90.06 88 ASN A CA 1
ATOM 717 C C . ASN A 1 88 ? -17.510 0.285 12.329 1.00 90.06 88 ASN A C 1
ATOM 719 O O . ASN A 1 88 ? -17.760 -0.716 13.009 1.00 90.06 88 ASN A O 1
ATOM 723 N N . CYS A 1 89 ? -16.588 0.281 11.371 1.00 90.81 89 CYS A N 1
ATOM 724 C CA . CYS A 1 89 ? -15.752 -0.863 11.035 1.00 90.81 89 CYS A CA 1
ATOM 725 C C . CYS A 1 89 ? -14.400 -0.797 11.753 1.00 90.81 89 CYS A C 1
ATOM 727 O O . CYS A 1 89 ? -14.060 0.201 12.377 1.00 90.81 89 CYS A O 1
ATOM 729 N N . HIS A 1 90 ? -13.630 -1.873 11.679 1.00 92.75 90 HIS A N 1
ATOM 730 C CA . HIS A 1 90 ? -12.212 -1.879 12.016 1.00 92.75 90 HIS A CA 1
ATOM 731 C C . HIS A 1 90 ? -11.414 -1.770 10.718 1.00 92.75 90 HIS A C 1
ATOM 733 O O . HIS A 1 90 ? -11.727 -2.475 9.758 1.00 92.75 90 HIS A O 1
ATOM 739 N N . ILE A 1 91 ? -10.403 -0.902 10.657 1.00 95.38 91 ILE A N 1
ATOM 740 C CA . ILE A 1 91 ? -9.631 -0.701 9.422 1.00 95.38 91 ILE A CA 1
ATOM 741 C C . ILE A 1 91 ? -8.172 -1.077 9.649 1.00 95.38 91 ILE A C 1
ATOM 743 O O . ILE A 1 91 ? -7.549 -0.642 10.614 1.00 95.38 91 ILE A O 1
ATOM 747 N N . ILE A 1 92 ? -7.624 -1.859 8.725 1.00 96.06 92 ILE A N 1
ATOM 748 C CA . ILE A 1 92 ? -6.212 -2.228 8.652 1.00 96.06 92 ILE A CA 1
ATOM 749 C C . ILE A 1 92 ? -5.659 -1.609 7.370 1.00 96.06 92 ILE A C 1
ATOM 751 O O . ILE A 1 92 ? -5.930 -2.091 6.272 1.00 96.06 92 ILE A O 1
ATOM 755 N N . SER A 1 93 ? -4.916 -0.514 7.501 1.00 95.31 93 SER A N 1
ATOM 756 C CA . SER A 1 93 ? -4.264 0.166 6.383 1.00 95.31 93 SER A CA 1
ATOM 757 C C . SER A 1 93 ? -2.837 -0.345 6.223 1.00 95.31 93 SER A C 1
ATOM 759 O O . SER A 1 93 ? -2.034 -0.265 7.152 1.00 95.31 93 SER A O 1
ATOM 761 N N . LEU A 1 94 ? -2.529 -0.899 5.056 1.00 91.44 94 LEU A N 1
ATOM 762 C CA . LEU A 1 94 ? -1.256 -1.563 4.790 1.00 91.44 94 LEU A CA 1
ATOM 763 C C . LEU A 1 94 ? -0.207 -0.558 4.310 1.00 91.44 94 LEU A C 1
ATOM 765 O O . LEU A 1 94 ? -0.433 0.117 3.307 1.00 91.44 94 LEU A O 1
ATOM 769 N N . ASP A 1 95 ? 0.954 -0.509 4.967 1.00 86.75 95 ASP A N 1
ATOM 770 C CA . ASP A 1 95 ? 2.145 0.191 4.465 1.00 86.75 95 ASP A CA 1
ATOM 771 C C . ASP A 1 95 ? 2.925 -0.746 3.533 1.00 86.75 95 ASP A C 1
ATOM 773 O O . ASP A 1 95 ? 3.962 -1.313 3.886 1.00 86.75 95 ASP A O 1
ATOM 777 N N . TYR A 1 96 ? 2.337 -1.035 2.370 1.00 78.25 96 TYR A N 1
ATOM 778 C CA . TYR A 1 96 ? 2.862 -2.052 1.466 1.00 78.25 96 TYR A CA 1
ATOM 779 C C . TYR A 1 96 ? 4.202 -1.623 0.851 1.00 78.25 96 TYR A C 1
ATOM 781 O O . TYR A 1 96 ? 4.375 -0.470 0.451 1.00 78.25 96 TYR A O 1
ATOM 789 N N . PRO A 1 97 ? 5.166 -2.552 0.705 1.00 67.06 97 PRO A N 1
ATOM 790 C CA . PRO A 1 97 ? 6.407 -2.241 0.022 1.00 67.06 97 PRO A CA 1
ATOM 791 C C . PRO A 1 97 ? 6.105 -1.907 -1.439 1.00 67.06 97 PRO A C 1
ATOM 793 O O . PRO A 1 97 ? 5.582 -2.731 -2.190 1.00 67.06 97 PRO A O 1
ATOM 796 N N . PHE A 1 98 ? 6.492 -0.706 -1.857 1.00 66.94 98 PHE A N 1
ATOM 797 C CA . PHE A 1 98 ? 6.317 -0.206 -3.222 1.00 66.94 98 PHE A CA 1
ATOM 798 C C . PHE A 1 98 ? 6.835 -1.182 -4.289 1.00 66.94 98 PHE A C 1
ATOM 800 O O . PHE A 1 98 ? 6.189 -1.404 -5.312 1.00 66.94 98 PHE A O 1
ATOM 807 N N . LEU A 1 99 ? 7.960 -1.840 -3.992 1.00 61.91 99 LEU A N 1
ATOM 808 C CA . LEU A 1 99 ? 8.619 -2.806 -4.869 1.00 61.91 99 LEU A CA 1
ATOM 809 C C . LEU A 1 99 ? 7.807 -4.087 -5.107 1.00 61.91 99 LEU A C 1
ATOM 811 O O . LEU A 1 99 ? 7.995 -4.739 -6.130 1.00 61.91 99 LEU A O 1
ATOM 815 N N . GLY A 1 100 ? 6.872 -4.430 -4.213 1.00 61.25 100 GLY A N 1
ATOM 816 C CA . GLY A 1 100 ? 5.975 -5.572 -4.408 1.00 61.25 100 GLY A CA 1
ATOM 817 C C . GLY A 1 100 ? 5.117 -5.431 -5.670 1.00 61.25 100 GLY A C 1
ATOM 818 O O . GLY A 1 100 ? 4.790 -6.428 -6.307 1.00 61.25 100 GLY A O 1
ATOM 819 N N . SER A 1 101 ? 4.841 -4.191 -6.092 1.00 65.50 101 SER A N 1
ATOM 820 C CA . SER A 1 101 ? 4.097 -3.893 -7.323 1.00 65.50 101 SER A CA 1
ATOM 821 C C . SER A 1 101 ? 4.916 -4.121 -8.600 1.00 65.50 101 SER A C 1
ATOM 823 O O . SER A 1 101 ? 4.339 -4.133 -9.685 1.00 65.50 101 SER A O 1
ATOM 825 N N . PHE A 1 102 ? 6.235 -4.322 -8.491 1.00 71.81 102 PHE A N 1
ATOM 826 C CA . PHE A 1 102 ? 7.134 -4.611 -9.617 1.00 71.81 102 PHE A CA 1
ATOM 827 C C . PHE A 1 102 ? 7.477 -6.098 -9.747 1.00 71.81 102 PHE A C 1
ATOM 829 O O . PHE A 1 102 ? 8.238 -6.476 -10.632 1.00 71.81 102 PHE A O 1
ATOM 836 N N . ASN A 1 103 ? 6.912 -6.961 -8.897 1.00 75.81 103 ASN A N 1
ATOM 837 C CA . ASN A 1 103 ? 7.038 -8.403 -9.061 1.00 75.81 103 ASN A CA 1
ATOM 838 C C . ASN A 1 103 ? 6.018 -8.914 -10.090 1.00 75.81 103 ASN A C 1
ATOM 840 O O . ASN A 1 103 ? 4.964 -9.441 -9.720 1.00 75.81 103 ASN A O 1
ATOM 844 N N . TYR A 1 104 ? 6.337 -8.770 -11.378 1.00 79.88 104 TYR A N 1
ATOM 845 C CA . TYR A 1 104 ? 5.503 -9.224 -12.501 1.00 79.88 104 TYR A CA 1
ATOM 846 C C . TYR A 1 104 ? 5.287 -10.745 -12.536 1.00 79.88 104 TYR A C 1
ATOM 848 O O . TYR A 1 104 ? 4.333 -11.219 -13.152 1.00 79.88 104 TYR A O 1
ATOM 856 N N . GLN A 1 105 ? 6.109 -11.505 -11.812 1.00 81.38 105 GLN A N 1
ATOM 857 C CA . GLN A 1 105 ? 5.982 -12.955 -11.649 1.00 81.38 105 GLN A CA 1
ATOM 858 C C . GLN A 1 105 ? 5.034 -13.352 -10.511 1.00 81.38 105 GLN A C 1
ATOM 860 O O . GLN A 1 105 ? 4.749 -14.532 -10.313 1.00 81.38 105 GLN A O 1
ATOM 865 N N . SER A 1 106 ? 4.491 -12.382 -9.768 1.00 78.50 106 SER A N 1
ATOM 866 C CA . SER A 1 106 ? 3.487 -12.671 -8.746 1.00 78.50 106 SER A CA 1
ATOM 867 C C . SER A 1 106 ? 2.228 -13.318 -9.352 1.00 78.50 106 SER A C 1
ATOM 869 O O . SER A 1 106 ? 1.814 -12.948 -10.458 1.00 78.50 106 SER A O 1
ATOM 871 N N . PRO A 1 107 ? 1.550 -14.227 -8.618 1.00 80.31 107 PRO A N 1
ATOM 872 C CA . PRO A 1 107 ? 0.334 -14.882 -9.105 1.00 80.31 107 PRO A CA 1
ATOM 873 C C . PRO A 1 107 ? -0.735 -13.903 -9.604 1.00 80.31 107 PRO A C 1
ATOM 875 O O . PRO A 1 107 ? -1.379 -14.164 -10.614 1.00 80.31 107 PRO A O 1
ATOM 878 N N . SER A 1 108 ? -0.868 -12.742 -8.953 1.00 78.19 108 SER A N 1
ATOM 879 C CA . SER A 1 108 ? -1.822 -11.695 -9.340 1.00 78.19 108 SER A CA 1
ATOM 8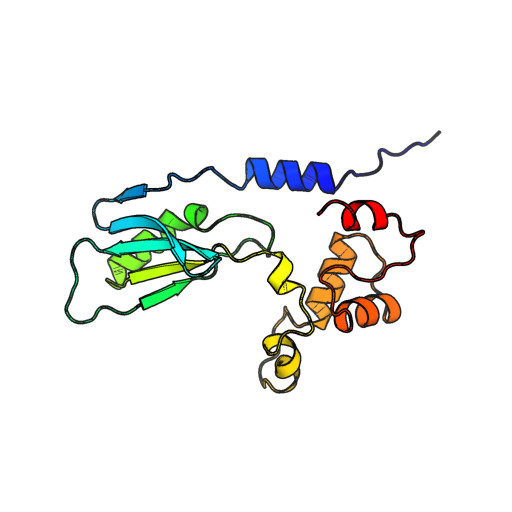80 C C . SER A 1 108 ? -1.606 -11.202 -10.778 1.00 78.19 108 SER A C 1
ATOM 882 O O . SER A 1 108 ? -2.550 -11.139 -11.568 1.00 78.19 108 SER A O 1
ATOM 884 N N . TYR A 1 109 ? -0.357 -10.920 -11.167 1.00 81.31 109 TYR A N 1
ATOM 885 C CA . TYR A 1 109 ? -0.054 -10.485 -12.532 1.00 81.31 109 TYR A CA 1
ATOM 886 C C . TYR A 1 109 ? -0.143 -11.620 -13.549 1.00 81.31 109 TYR A C 1
ATOM 888 O O . TYR A 1 109 ? -0.609 -11.390 -14.664 1.00 81.31 109 TYR A O 1
ATOM 896 N N . GLN A 1 110 ? 0.226 -12.844 -13.166 1.00 83.69 110 GLN A N 1
ATOM 897 C CA . GLN A 1 110 ? 0.088 -14.019 -14.033 1.00 83.69 110 GLN A CA 1
ATOM 898 C C . GLN A 1 110 ? -1.381 -14.367 -14.304 1.00 83.69 110 GLN A C 1
ATOM 900 O O . GLN A 1 110 ? -1.717 -14.855 -15.379 1.00 83.69 110 GLN A O 1
ATOM 905 N N . GLN A 1 111 ? -2.278 -14.059 -13.365 1.00 85.69 111 GLN A N 1
ATOM 906 C CA . GLN A 1 111 ? -3.717 -14.243 -13.534 1.00 85.69 111 GLN A CA 1
ATOM 907 C C . GLN A 1 111 ? -4.383 -13.114 -14.337 1.00 85.69 111 GLN A C 1
ATOM 909 O O . GLN A 1 111 ? -5.461 -13.328 -14.890 1.00 85.69 111 GLN A O 1
ATOM 914 N N . PHE A 1 112 ? -3.744 -11.942 -14.469 1.00 84.62 112 PHE A N 1
ATOM 915 C CA . PHE A 1 112 ? -4.273 -10.775 -15.194 1.00 84.62 112 PHE A CA 1
ATOM 916 C C . PHE A 1 112 ? -4.863 -11.084 -16.594 1.00 84.62 112 PHE A C 1
ATOM 918 O O . PHE A 1 112 ? -5.934 -10.559 -16.930 1.00 84.62 112 PHE A O 1
ATOM 925 N N . PRO A 1 113 ? -4.237 -11.928 -17.443 1.00 85.25 113 PRO A N 1
ATOM 926 C CA . PRO A 1 113 ? -4.781 -12.272 -18.756 1.00 85.25 113 PRO A CA 1
ATOM 927 C C . PRO A 1 113 ? -6.157 -12.945 -18.695 1.00 85.25 113 PRO A C 1
ATOM 929 O O . PRO A 1 113 ? -6.947 -12.748 -19.618 1.00 85.25 113 PRO A O 1
ATOM 932 N N . HIS A 1 114 ? -6.467 -13.653 -17.607 1.00 86.06 114 HIS A N 1
ATOM 933 C CA . HIS A 1 114 ? -7.715 -14.395 -17.421 1.00 86.06 114 HIS A CA 1
ATOM 934 C C . HIS A 1 114 ? -8.874 -13.544 -16.890 1.00 86.06 114 HIS A C 1
ATOM 936 O O . HIS A 1 114 ? -10.016 -13.993 -16.925 1.00 86.06 114 HIS A O 1
ATOM 942 N N . PHE A 1 115 ? -8.616 -12.316 -16.431 1.00 83.75 115 PHE A N 1
ATOM 943 C CA . PHE A 1 115 ? -9.686 -11.407 -16.024 1.00 83.75 115 PHE A CA 1
ATOM 944 C C . PHE A 1 115 ? -10.353 -10.767 -17.239 1.00 83.75 115 PHE A C 1
ATOM 946 O O . PHE A 1 115 ? -9.678 -10.259 -18.140 1.00 83.75 115 PHE A O 1
ATOM 953 N N . GLU A 1 116 ? -11.682 -10.761 -17.231 1.00 85.25 116 GLU A N 1
ATOM 954 C CA . GLU A 1 116 ? -12.520 -10.138 -18.258 1.00 85.25 116 GLU A CA 1
ATOM 955 C C . GLU A 1 116 ? -12.264 -8.627 -18.353 1.00 85.25 116 GLU A C 1
ATOM 957 O O . GLU A 1 116 ? -12.087 -8.076 -19.440 1.00 85.25 116 GLU A O 1
ATOM 962 N N . TYR A 1 117 ? -12.141 -7.966 -17.201 1.00 77.56 117 TYR A N 1
ATOM 963 C CA . TYR A 1 117 ? -11.912 -6.529 -17.115 1.00 77.56 117 TYR A CA 1
ATOM 964 C C . TYR A 1 117 ? -10.418 -6.212 -17.124 1.00 77.56 117 TYR A C 1
ATOM 966 O O . TYR A 1 117 ? -9.674 -6.571 -16.209 1.00 77.56 117 TYR A O 1
ATOM 974 N N . LYS A 1 118 ? -9.967 -5.504 -18.162 1.00 77.00 118 LYS A N 1
ATOM 975 C CA . LYS A 1 118 ? -8.578 -5.049 -18.267 1.00 77.00 118 LYS A CA 1
ATOM 976 C C . LYS A 1 118 ? -8.404 -3.707 -17.561 1.00 77.00 118 LYS A C 1
ATOM 978 O O . LYS A 1 118 ? -9.062 -2.725 -17.891 1.00 77.00 118 LYS A O 1
ATOM 983 N N . SER A 1 119 ? -7.497 -3.675 -16.588 1.00 77.56 119 SER A N 1
ATOM 984 C CA . SER A 1 119 ? -7.098 -2.450 -15.890 1.00 77.56 119 SER A CA 1
ATOM 985 C C . SER A 1 119 ? -6.192 -1.581 -16.764 1.00 77.56 119 SER A C 1
ATOM 987 O O . SER A 1 119 ? -5.360 -2.105 -17.508 1.00 77.56 119 SER A O 1
ATOM 989 N N . ILE A 1 120 ? -6.291 -0.255 -16.601 1.00 70.12 120 ILE A N 1
ATOM 990 C CA . ILE A 1 120 ? -5.294 0.703 -17.109 1.00 70.12 120 ILE A CA 1
ATOM 991 C C . ILE A 1 120 ? -3.914 0.331 -16.551 1.00 70.12 120 ILE A C 1
ATOM 993 O O . ILE A 1 120 ? -2.935 0.344 -17.278 1.00 70.12 120 ILE A O 1
ATOM 997 N N . LEU A 1 121 ? -3.832 -0.149 -15.311 1.00 74.31 121 LEU A N 1
ATOM 998 C CA . LEU A 1 121 ? -2.597 -0.663 -14.712 1.00 74.31 121 LEU A CA 1
ATOM 999 C C . LEU A 1 121 ? -2.346 -2.135 -15.080 1.00 74.31 121 LEU A C 1
ATOM 1001 O O . LEU A 1 121 ? -2.078 -2.967 -14.217 1.00 74.31 121 LEU A O 1
ATOM 1005 N N . SER A 1 122 ? -2.475 -2.479 -16.364 1.00 85.00 122 SER A N 1
ATOM 1006 C CA . SER A 1 122 ? -2.067 -3.801 -16.854 1.00 85.00 122 SER A CA 1
ATOM 1007 C C . SER A 1 122 ? -0.569 -4.031 -16.586 1.00 85.00 122 SER A C 1
ATOM 1009 O O . SER A 1 122 ? 0.187 -3.055 -16.586 1.00 85.00 122 SER A O 1
ATOM 1011 N N . PRO A 1 123 ? -0.104 -5.289 -16.429 1.00 86.12 123 PRO A N 1
ATOM 1012 C CA . PRO A 1 123 ? 1.313 -5.580 -16.204 1.00 86.12 123 PRO A CA 1
ATOM 1013 C C . PRO A 1 123 ? 2.212 -4.879 -17.227 1.00 86.12 123 PRO A C 1
ATOM 1015 O O . PRO A 1 123 ? 3.223 -4.281 -16.875 1.00 86.12 123 PRO A O 1
ATOM 1018 N N . ARG A 1 124 ? 1.797 -4.881 -18.500 1.00 87.69 124 ARG A N 1
ATOM 1019 C CA . ARG A 1 124 ? 2.549 -4.259 -19.590 1.00 87.69 124 ARG A CA 1
ATOM 1020 C C . ARG A 1 124 ? 2.586 -2.733 -19.498 1.00 87.69 124 ARG A C 1
ATOM 1022 O O . ARG A 1 124 ? 3.660 -2.166 -19.662 1.00 87.69 124 ARG A O 1
ATOM 1029 N N . LEU A 1 125 ? 1.464 -2.070 -19.200 1.00 85.50 125 LEU A N 1
ATOM 1030 C CA . LEU A 1 125 ? 1.474 -0.608 -19.045 1.00 85.50 125 LEU A CA 1
ATOM 1031 C C . LEU A 1 125 ? 2.269 -0.184 -17.804 1.00 85.50 125 LEU A C 1
ATOM 1033 O O . LEU A 1 125 ? 2.974 0.818 -17.840 1.00 85.50 125 LEU A O 1
ATOM 1037 N N . MET A 1 126 ? 2.199 -0.962 -16.723 1.00 85.19 126 MET A N 1
ATOM 1038 C CA . MET A 1 126 ? 2.996 -0.724 -15.521 1.00 85.19 126 MET A CA 1
ATOM 1039 C C . MET A 1 126 ? 4.497 -0.899 -15.802 1.00 85.19 126 MET A C 1
ATOM 1041 O O . MET A 1 126 ? 5.294 -0.056 -15.397 1.00 85.19 126 MET A O 1
ATOM 1045 N N . ALA A 1 127 ? 4.880 -1.921 -16.575 1.00 85.31 127 ALA A N 1
ATOM 1046 C CA . ALA A 1 127 ? 6.255 -2.118 -17.029 1.00 85.31 127 ALA A CA 1
ATOM 1047 C C . ALA A 1 127 ? 6.767 -0.924 -17.847 1.00 85.31 127 ALA A C 1
ATOM 1049 O O . ALA A 1 127 ? 7.845 -0.402 -17.571 1.00 85.31 127 ALA A O 1
ATOM 1050 N N . GLU A 1 128 ? 5.975 -0.445 -18.805 1.00 85.62 128 GLU A N 1
ATOM 1051 C CA . GLU A 1 128 ? 6.303 0.745 -19.596 1.00 85.62 128 GLU A CA 1
ATOM 1052 C C . GLU A 1 128 ? 6.394 2.003 -18.711 1.00 85.62 128 GLU A C 1
ATOM 1054 O O . GLU A 1 128 ? 7.348 2.770 -18.825 1.00 85.62 128 GLU A O 1
ATOM 1059 N N . PHE A 1 129 ? 5.477 2.187 -17.755 1.00 81.31 129 PHE A N 1
ATOM 1060 C CA . PHE A 1 129 ? 5.531 3.295 -16.797 1.00 81.31 129 PHE A CA 1
ATOM 1061 C C . PHE A 1 129 ? 6.818 3.279 -15.961 1.00 81.31 129 PHE A C 1
ATOM 1063 O O . PHE A 1 129 ? 7.443 4.322 -15.770 1.00 81.31 129 PHE A O 1
ATOM 1070 N N . VAL A 1 130 ? 7.257 2.100 -15.515 1.00 79.06 130 VAL A N 1
ATOM 1071 C CA . VAL A 1 130 ? 8.527 1.930 -14.795 1.00 79.06 130 VAL A CA 1
ATOM 1072 C C . VAL A 1 130 ? 9.721 2.258 -15.688 1.00 79.06 130 VAL A C 1
ATOM 1074 O O . VAL A 1 130 ? 10.623 2.968 -15.248 1.00 79.06 130 VAL A O 1
ATOM 1077 N N . LEU A 1 131 ? 9.734 1.803 -16.944 1.00 78.12 131 LEU A N 1
ATOM 1078 C CA . LEU A 1 131 ? 10.800 2.147 -17.890 1.00 78.12 131 LEU A CA 1
ATOM 1079 C C . LEU A 1 131 ? 10.887 3.663 -18.104 1.00 78.12 131 LEU A C 1
ATOM 1081 O O . LEU A 1 131 ? 11.981 4.216 -18.022 1.00 78.12 131 LEU A O 1
ATOM 1085 N N . ILE A 1 132 ? 9.749 4.345 -18.285 1.00 77.75 132 ILE A N 1
ATOM 1086 C CA . ILE A 1 132 ? 9.688 5.813 -18.387 1.00 77.75 132 ILE A CA 1
ATOM 1087 C C . ILE A 1 132 ? 10.222 6.468 -17.115 1.00 77.75 132 ILE A C 1
ATOM 1089 O O . ILE A 1 132 ? 11.037 7.383 -17.200 1.00 77.75 132 ILE A O 1
ATOM 1093 N N . TYR A 1 133 ? 9.781 5.999 -15.945 1.00 72.38 133 TYR A N 1
ATOM 1094 C CA . TYR A 1 133 ? 10.205 6.530 -14.651 1.00 72.38 133 TYR A CA 1
ATOM 1095 C C . TYR A 1 133 ? 11.718 6.401 -14.446 1.00 72.38 133 TYR A C 1
ATOM 1097 O O . TYR A 1 133 ? 12.359 7.327 -13.949 1.00 72.38 133 TYR A O 1
ATOM 1105 N N . LEU A 1 134 ? 12.298 5.276 -14.868 1.00 71.25 134 LEU A N 1
ATOM 1106 C CA . LEU A 1 134 ? 13.741 5.079 -14.852 1.00 71.25 134 LEU A CA 1
ATOM 1107 C C . LEU A 1 134 ? 14.427 5.902 -15.949 1.00 71.25 134 LEU A C 1
ATOM 1109 O O . LEU A 1 134 ? 15.562 6.296 -15.761 1.00 71.25 134 LEU A O 1
ATOM 1113 N N . GLY A 1 135 ? 13.759 6.240 -17.053 1.00 70.06 135 GLY A N 1
ATOM 1114 C CA . GLY A 1 135 ? 14.351 6.905 -18.222 1.00 70.06 135 GLY A CA 1
ATOM 1115 C C . GLY A 1 135 ? 14.933 5.923 -19.249 1.00 70.06 135 GLY A C 1
ATOM 1116 O O . GLY A 1 135 ? 15.707 6.305 -20.126 1.00 70.06 135 GLY A O 1
ATOM 1117 N N . VAL A 1 136 ? 14.550 4.649 -19.157 1.00 76.44 136 VAL A N 1
ATOM 1118 C CA . VAL A 1 136 ? 14.879 3.606 -20.129 1.00 76.44 136 VAL A CA 1
ATOM 1119 C C . VAL A 1 136 ? 13.886 3.669 -21.300 1.00 76.44 136 VAL A C 1
ATOM 1121 O O . VAL A 1 136 ? 12.681 3.796 -21.075 1.00 76.44 136 VAL A O 1
ATOM 1124 N N . PRO A 1 137 ? 14.334 3.532 -22.564 1.00 78.69 137 PRO A N 1
ATOM 1125 C CA . PRO A 1 137 ? 13.424 3.498 -23.705 1.00 78.69 137 PRO A CA 1
ATOM 1126 C C . PRO A 1 137 ? 12.376 2.383 -23.595 1.00 78.69 137 PRO A C 1
ATOM 1128 O O . PRO A 1 137 ? 12.719 1.210 -23.412 1.00 78.69 137 PRO A O 1
ATOM 1131 N N . CYS A 1 138 ? 11.105 2.743 -23.785 1.00 85.00 138 CYS A N 1
ATOM 1132 C CA . CYS A 1 138 ? 9.992 1.799 -23.884 1.00 85.00 138 CYS A CA 1
ATOM 1133 C C . CYS A 1 138 ? 9.985 1.124 -25.255 1.00 85.00 138 CYS A C 1
ATOM 1135 O O . CYS A 1 138 ? 9.334 1.577 -26.194 1.00 85.00 138 CYS A O 1
ATOM 1137 N N . ASN A 1 139 ? 10.742 0.039 -25.379 1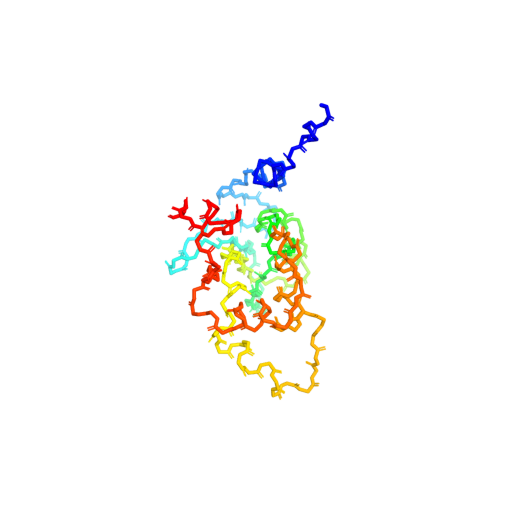.00 86.62 139 ASN A N 1
ATOM 1138 C CA . ASN A 1 139 ? 10.694 -0.853 -26.530 1.00 86.62 139 ASN A CA 1
ATOM 1139 C C . ASN A 1 139 ? 10.333 -2.272 -26.075 1.00 86.62 139 ASN A C 1
ATOM 1141 O O . ASN A 1 139 ? 10.371 -2.588 -24.882 1.00 86.62 139 ASN A O 1
ATOM 1145 N N . LYS A 1 140 ? 9.967 -3.130 -27.034 1.00 87.69 140 LYS A N 1
ATOM 1146 C CA . LYS A 1 140 ? 9.530 -4.502 -26.749 1.00 87.69 140 LYS A CA 1
ATOM 1147 C C . LYS A 1 140 ? 10.568 -5.279 -25.936 1.00 87.69 140 LYS A C 1
ATOM 1149 O O . LYS A 1 140 ? 10.211 -5.874 -24.932 1.00 87.69 140 LYS A O 1
ATOM 1154 N N . GLN A 1 141 ? 11.842 -5.189 -26.312 1.00 86.94 141 GLN A N 1
ATOM 1155 C CA . GLN A 1 141 ? 12.933 -5.881 -25.626 1.00 86.94 141 GLN A CA 1
ATOM 1156 C C . GLN A 1 141 ? 13.028 -5.496 -24.140 1.00 86.94 141 GLN A C 1
ATOM 1158 O O . GLN A 1 141 ? 13.053 -6.374 -23.286 1.00 86.94 141 GLN A O 1
ATOM 1163 N N . ASN A 1 142 ? 13.041 -4.199 -23.823 1.00 81.69 142 ASN A N 1
ATOM 1164 C CA . ASN A 1 142 ? 13.147 -3.714 -22.443 1.00 81.69 142 ASN A CA 1
ATOM 1165 C C . ASN A 1 142 ? 11.887 -4.020 -21.622 1.00 81.69 142 ASN A C 1
ATOM 1167 O O . ASN A 1 142 ? 11.977 -4.311 -20.432 1.00 81.69 142 ASN A O 1
ATOM 1171 N N . THR A 1 143 ? 10.717 -3.956 -22.260 1.00 87.56 143 THR A N 1
ATOM 1172 C CA . THR A 1 143 ? 9.432 -4.238 -21.607 1.00 87.56 143 THR A CA 1
ATOM 1173 C C . THR A 1 143 ? 9.319 -5.719 -21.265 1.00 87.56 143 THR A C 1
ATOM 1175 O O . THR A 1 143 ? 9.010 -6.062 -20.127 1.00 87.56 143 THR A O 1
ATOM 1178 N N . ASP A 1 144 ? 9.639 -6.595 -22.220 1.00 88.56 144 ASP A N 1
ATOM 1179 C CA . ASP A 1 144 ? 9.628 -8.045 -22.023 1.00 88.56 144 ASP A CA 1
ATOM 1180 C C . ASP A 1 144 ? 10.671 -8.457 -20.969 1.00 88.56 144 ASP A C 1
ATOM 1182 O O . ASP A 1 144 ? 10.373 -9.289 -20.116 1.00 88.56 144 ASP A O 1
ATOM 1186 N N . ALA A 1 145 ? 11.846 -7.812 -20.950 1.00 84.62 145 ALA A N 1
ATOM 1187 C CA . ALA A 1 145 ? 12.877 -8.048 -19.937 1.00 84.62 145 ALA A CA 1
ATOM 1188 C C . ALA A 1 145 ? 12.406 -7.713 -18.511 1.00 84.62 145 ALA A C 1
ATOM 1190 O O . ALA A 1 145 ? 12.693 -8.467 -17.587 1.00 84.62 145 ALA A O 1
ATOM 1191 N N . ILE A 1 146 ? 11.660 -6.616 -18.319 1.00 82.00 146 ILE A N 1
ATOM 1192 C CA . ILE A 1 146 ? 11.046 -6.285 -17.022 1.00 82.00 146 ILE A CA 1
ATOM 1193 C C . ILE A 1 146 ? 9.978 -7.309 -16.636 1.00 82.00 146 ILE A C 1
ATOM 1195 O O . ILE A 1 146 ? 9.945 -7.767 -15.498 1.00 82.00 146 ILE A O 1
ATOM 1199 N N . LEU A 1 147 ? 9.101 -7.661 -17.578 1.00 85.88 147 LEU A N 1
ATOM 1200 C CA . LEU A 1 147 ? 7.963 -8.537 -17.309 1.00 85.88 147 LEU A CA 1
ATOM 1201 C C . LEU A 1 147 ? 8.415 -9.948 -16.934 1.00 85.88 147 LEU A C 1
ATOM 1203 O O . LEU A 1 147 ? 7.784 -10.579 -16.095 1.00 85.88 147 LEU A O 1
ATOM 1207 N N . GLN A 1 148 ? 9.496 -10.430 -17.546 1.00 85.88 148 GLN A N 1
ATOM 1208 C CA . GLN A 1 148 ? 10.091 -11.747 -17.299 1.00 85.88 148 GLN A CA 1
ATOM 1209 C C . GLN A 1 148 ? 11.087 -11.754 -16.134 1.00 85.88 148 GLN A C 1
ATOM 1211 O O . GLN A 1 148 ? 11.637 -12.802 -15.813 1.00 85.88 148 GLN A O 1
ATOM 1216 N N . SER A 1 149 ? 11.352 -10.602 -15.517 1.00 77.12 149 SER A N 1
ATOM 1217 C CA . SER A 1 149 ? 12.307 -10.515 -14.421 1.00 77.12 149 SER A CA 1
ATOM 1218 C C . SER A 1 149 ? 11.718 -11.112 -13.142 1.00 77.12 149 SER A C 1
ATOM 1220 O O . SER A 1 149 ? 10.711 -10.628 -12.625 1.00 77.12 149 SER A O 1
ATOM 1222 N N . ASP A 1 150 ? 12.401 -12.116 -12.593 1.00 66.88 150 ASP A N 1
ATOM 1223 C CA . ASP A 1 150 ? 12.151 -12.641 -11.240 1.00 66.88 150 ASP A CA 1
ATOM 1224 C C . ASP A 1 150 ? 12.676 -11.690 -10.150 1.00 66.88 150 ASP A C 1
ATOM 1226 O O . ASP A 1 150 ? 12.358 -11.815 -8.967 1.00 66.88 150 ASP A O 1
ATOM 1230 N N . SER A 1 151 ? 13.507 -10.727 -10.554 1.00 58.31 151 SER A N 1
ATOM 1231 C CA . SER A 1 151 ? 14.024 -9.670 -9.701 1.00 58.31 151 SER A CA 1
ATOM 1232 C C . SER A 1 151 ? 13.205 -8.397 -9.899 1.00 58.31 151 SER A C 1
ATOM 1234 O O . SER A 1 151 ? 12.913 -7.991 -11.024 1.00 58.31 151 SER A O 1
ATOM 1236 N N . ILE A 1 152 ? 12.919 -7.701 -8.797 1.00 54.78 152 ILE A N 1
ATOM 1237 C CA . ILE A 1 152 ? 12.395 -6.319 -8.788 1.00 54.78 152 ILE A CA 1
ATOM 1238 C C . ILE A 1 152 ? 13.285 -5.398 -9.640 1.00 54.78 152 ILE A C 1
ATOM 1240 O O . ILE A 1 152 ? 12.857 -4.354 -10.134 1.00 54.78 152 ILE A O 1
ATOM 1244 N N . ILE A 1 153 ? 14.539 -5.811 -9.805 1.00 50.84 153 ILE A N 1
ATOM 1245 C CA . ILE A 1 153 ? 15.538 -5.145 -10.595 1.00 50.84 153 ILE A CA 1
ATOM 1246 C C . ILE A 1 153 ? 15.733 -5.900 -11.910 1.00 50.84 153 ILE A C 1
ATOM 1248 O O . ILE A 1 153 ? 16.257 -7.016 -11.895 1.00 50.84 153 ILE A O 1
ATOM 1252 N N . PRO A 1 154 ? 15.386 -5.295 -13.049 1.00 51.03 154 PRO A N 1
ATOM 1253 C CA . PRO A 1 154 ? 15.645 -5.898 -14.344 1.00 51.03 154 PRO A CA 1
ATOM 1254 C C . PRO A 1 154 ? 17.149 -6.087 -14.502 1.00 51.03 154 PRO A C 1
ATOM 1256 O O . PRO A 1 154 ? 17.938 -5.226 -14.097 1.00 51.03 154 PRO A O 1
ATOM 1259 N N . THR A 1 155 ? 17.558 -7.191 -15.119 1.00 54.59 155 THR A N 1
ATOM 1260 C CA . THR A 1 155 ? 18.946 -7.443 -15.524 1.00 54.59 155 THR A CA 1
ATOM 1261 C C . THR A 1 155 ? 19.319 -6.535 -16.697 1.00 54.59 155 THR A C 1
ATOM 1263 O O . THR A 1 155 ? 19.568 -6.963 -17.821 1.00 54.59 155 THR A O 1
ATOM 1266 N N . PHE A 1 156 ? 19.330 -5.225 -16.450 1.00 52.16 156 PHE A N 1
ATOM 1267 C CA . PHE A 1 156 ? 19.854 -4.258 -17.395 1.00 52.16 156 PHE A CA 1
ATOM 1268 C C . PHE A 1 156 ? 21.342 -4.539 -17.617 1.00 52.16 156 PHE A C 1
ATOM 1270 O O . PHE A 1 156 ? 22.061 -4.919 -16.692 1.00 52.16 156 PHE A O 1
ATOM 1277 N N . ASN A 1 157 ? 21.805 -4.316 -18.849 1.00 52.72 157 ASN A N 1
ATOM 1278 C CA . ASN A 1 157 ? 23.222 -4.377 -19.196 1.00 52.72 157 ASN A CA 1
ATOM 1279 C C . ASN A 1 157 ? 24.051 -3.599 -18.154 1.00 52.72 157 ASN A C 1
ATOM 1281 O O . ASN A 1 157 ? 23.660 -2.498 -17.770 1.00 52.72 157 ASN A O 1
ATOM 1285 N N . HIS A 1 158 ? 25.191 -4.143 -17.723 1.00 55.66 158 HIS A N 1
ATOM 1286 C CA . HIS A 1 158 ? 26.103 -3.506 -16.762 1.00 55.66 158 HIS A CA 1
ATOM 1287 C C . HIS A 1 158 ? 26.538 -2.084 -17.159 1.00 55.66 158 HIS A C 1
ATOM 1289 O O . HIS A 1 158 ? 26.875 -1.284 -16.293 1.00 55.66 158 HIS A O 1
ATOM 1295 N N . ASN A 1 159 ? 26.469 -1.742 -18.448 1.00 53.84 159 ASN A N 1
ATOM 1296 C CA . ASN A 1 159 ? 26.759 -0.402 -18.966 1.00 53.84 159 ASN A CA 1
ATOM 1297 C C . ASN A 1 159 ? 25.551 0.556 -18.920 1.00 53.84 159 ASN A C 1
ATOM 1299 O O . ASN A 1 159 ? 25.637 1.690 -19.392 1.00 53.84 159 ASN A O 1
ATOM 1303 N N . SER A 1 160 ? 24.407 0.108 -18.402 1.00 50.56 160 SER A N 1
ATOM 1304 C CA . SER A 1 160 ? 23.228 0.942 -18.193 1.00 50.56 160 SER A CA 1
ATOM 1305 C C . SER A 1 160 ? 23.521 1.982 -17.119 1.00 50.56 160 SER A C 1
ATOM 1307 O O . SER A 1 160 ? 23.960 1.645 -16.018 1.00 50.56 160 SER A O 1
ATOM 1309 N N . VAL A 1 161 ? 23.191 3.244 -17.399 1.00 49.62 161 VAL A N 1
ATOM 1310 C CA . VAL A 1 161 ? 23.291 4.352 -16.430 1.00 49.62 161 VAL A CA 1
ATOM 1311 C C . VAL A 1 161 ? 22.472 4.111 -15.154 1.00 49.62 161 VAL A C 1
ATOM 1313 O O . VAL A 1 161 ? 22.664 4.804 -14.159 1.00 49.62 161 VAL A O 1
ATOM 1316 N N . TYR A 1 162 ? 21.595 3.104 -15.159 1.00 43.75 162 TYR A N 1
ATOM 1317 C CA . TYR A 1 162 ? 20.754 2.721 -14.030 1.00 43.75 162 TYR A CA 1
ATOM 1318 C C . TYR A 1 162 ? 21.349 1.630 -13.138 1.00 43.75 162 TYR A C 1
ATOM 1320 O O . TYR A 1 162 ? 20.821 1.397 -12.055 1.00 43.75 162 TYR A O 1
ATOM 1328 N N . HIS A 1 163 ? 22.466 1.002 -13.529 1.00 48.25 163 HIS A N 1
ATOM 1329 C CA . HIS A 1 163 ? 23.126 -0.044 -12.736 1.00 48.25 163 HIS A CA 1
ATOM 1330 C C . HIS A 1 163 ? 23.530 0.437 -11.329 1.00 48.25 163 HIS A C 1
ATOM 1332 O O . HIS A 1 163 ? 23.522 -0.328 -10.369 1.00 48.25 163 HIS A O 1
ATOM 1338 N N . PHE A 1 164 ? 23.810 1.734 -11.180 1.00 42.25 164 PHE A N 1
ATOM 1339 C CA . PHE A 1 164 ? 24.133 2.362 -9.898 1.00 42.25 164 PHE A CA 1
ATOM 1340 C C . PHE A 1 164 ? 22.959 2.356 -8.896 1.00 42.25 164 PHE A C 1
ATOM 1342 O O . PHE A 1 164 ? 23.152 2.104 -7.706 1.00 42.25 164 PHE A O 1
ATOM 1349 N N . TYR A 1 165 ? 21.731 2.580 -9.372 1.00 39.41 165 TYR A N 1
ATOM 1350 C CA . TYR A 1 165 ? 20.519 2.600 -8.535 1.00 39.41 165 TYR A CA 1
ATOM 1351 C C . TYR A 1 165 ? 20.051 1.200 -8.122 1.00 39.41 165 TYR A C 1
ATOM 1353 O O . TYR A 1 165 ? 19.168 1.048 -7.286 1.00 39.41 165 TYR A O 1
ATOM 1361 N N . ILE A 1 166 ? 20.657 0.184 -8.728 1.00 43.91 166 ILE A N 1
ATOM 1362 C CA . ILE A 1 166 ? 20.308 -1.228 -8.620 1.00 43.91 166 ILE A CA 1
ATOM 1363 C C . ILE A 1 166 ? 21.135 -1.932 -7.537 1.00 43.91 166 ILE A C 1
ATOM 1365 O O . ILE A 1 166 ? 20.651 -2.850 -6.892 1.00 43.91 166 ILE A O 1
ATOM 1369 N N . GLN A 1 167 ? 22.373 -1.496 -7.298 1.00 34.25 167 GLN A N 1
ATOM 1370 C CA . GLN A 1 167 ? 23.282 -2.141 -6.339 1.00 34.25 167 GLN A CA 1
ATOM 1371 C C . GLN A 1 167 ? 23.240 -1.551 -4.917 1.00 34.25 167 GLN A C 1
ATOM 1373 O O . GLN A 1 167 ? 24.003 -1.983 -4.060 1.00 34.25 167 GLN A O 1
ATOM 1378 N N . SER A 1 168 ? 22.415 -0.531 -4.664 1.00 28.44 168 SER A N 1
ATOM 1379 C CA . SER A 1 168 ? 22.444 0.259 -3.420 1.00 28.44 168 SER A CA 1
ATOM 1380 C C . SER A 1 168 ? 21.298 -0.030 -2.431 1.00 28.44 168 SER A C 1
ATOM 1382 O O . SER A 1 168 ? 21.097 0.738 -1.488 1.00 28.44 168 SER A O 1
ATOM 1384 N N . THR A 1 169 ? 20.589 -1.147 -2.613 1.00 31.33 169 THR A N 1
ATOM 1385 C CA . THR A 1 169 ? 19.685 -1.774 -1.623 1.00 31.33 169 THR A CA 1
ATOM 1386 C C . THR A 1 169 ? 20.289 -3.063 -1.104 1.00 31.33 169 THR A C 1
ATOM 1388 O O . THR A 1 169 ? 20.223 -3.278 0.123 1.00 31.33 169 THR A O 1
#